Protein AF-A0A429MJJ4-F1 (afdb_monomer_lite)

pLDDT: mean 92.18, std 10.36, range [39.53, 98.12]

Sequence (84 aa):
PPIPVQQLTFEEIQLLMKQSLSQYCGLMAKPLIQKIEQIKNLQELKMCQMQWITSLQESRIPPHELAHTLHSINYSIQLIQQKN

Foldseek 3Di:
DPQDADQDDLVRLLVLLLVLCCVWVNPVCVVLNVQSVPDDDLVSSVVSVVVSLVSNVPTPDDPVVSVRSVRNSVVNSVVVVVVD

Radius of gyration: 12.31 Å; chains: 1; bounding box: 24×31×31 Å

Structure (mmCIF, N/CA/C/O backbone):
data_AF-A0A429MJJ4-F1
#
_entry.id   AF-A0A429MJJ4-F1
#
loop_
_atom_site.group_PDB
_atom_site.id
_atom_site.type_symbol
_atom_site.label_atom_id
_atom_site.label_alt_id
_atom_site.label_comp_id
_atom_site.label_asym_id
_atom_site.label_entity_id
_atom_site.label_seq_id
_atom_site.pdbx_PDB_ins_code
_atom_site.Cartn_x
_atom_site.Cartn_y
_atom_site.Cartn_z
_atom_site.occupancy
_atom_site.B_iso_or_equiv
_atom_site.auth_seq_id
_atom_site.auth_comp_id
_atom_site.auth_asym_id
_atom_site.auth_atom_id
_atom_site.pdbx_PDB_model_num
AT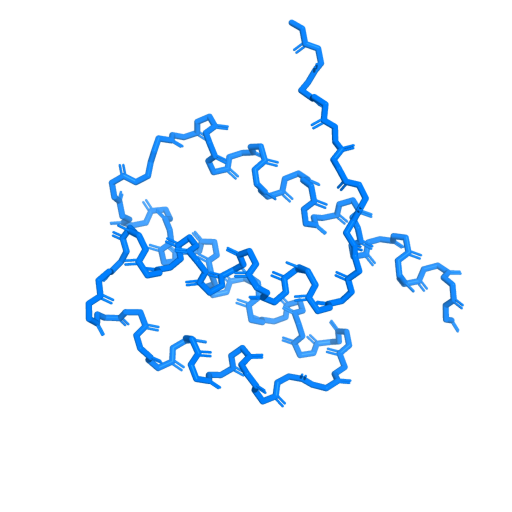OM 1 N N . PRO A 1 1 ? -7.716 21.549 -13.777 1.00 39.53 1 PRO A N 1
ATOM 2 C CA . PRO A 1 1 ? -8.882 21.095 -12.977 1.00 39.53 1 PRO A CA 1
ATOM 3 C C . PRO A 1 1 ? -8.429 20.503 -11.632 1.00 39.53 1 PRO A C 1
ATOM 5 O O . PRO A 1 1 ? -7.423 19.796 -11.623 1.00 39.53 1 PRO A O 1
ATOM 8 N N . PRO A 1 2 ? -9.111 20.795 -10.508 1.00 55.62 2 PRO A N 1
ATOM 9 C CA . PRO A 1 2 ? -8.879 20.059 -9.270 1.00 55.62 2 PRO A CA 1
ATOM 10 C C . PRO A 1 2 ? -9.216 18.586 -9.513 1.00 55.62 2 PRO A C 1
ATOM 12 O O . PRO A 1 2 ? -10.205 18.270 -10.175 1.00 55.62 2 PRO A O 1
ATOM 15 N N . ILE A 1 3 ? -8.351 17.692 -9.049 1.00 58.16 3 ILE A N 1
ATOM 16 C CA . ILE A 1 3 ? -8.536 16.261 -9.253 1.00 58.16 3 ILE A CA 1
ATOM 17 C C . ILE A 1 3 ? -9.626 15.805 -8.269 1.00 58.16 3 ILE A C 1
ATOM 19 O O . ILE A 1 3 ? -9.480 16.076 -7.076 1.00 58.16 3 ILE A O 1
ATOM 23 N N . PRO A 1 4 ? -10.730 15.182 -8.722 1.00 63.41 4 PRO A N 1
ATOM 24 C CA . PRO A 1 4 ? -11.802 14.766 -7.826 1.00 63.41 4 PRO A CA 1
ATOM 25 C C . PRO A 1 4 ? -11.267 13.775 -6.789 1.00 63.41 4 PRO A C 1
ATOM 27 O O . PRO A 1 4 ? -10.680 12.748 -7.134 1.00 63.41 4 PRO A O 1
ATOM 30 N N . VAL A 1 5 ? -11.439 14.124 -5.514 1.00 72.38 5 VAL A N 1
ATOM 31 C CA . VAL A 1 5 ? -10.950 13.349 -4.372 1.00 72.38 5 VAL A CA 1
ATOM 32 C C . VAL A 1 5 ? -12.062 12.414 -3.925 1.00 72.38 5 VAL A C 1
ATOM 34 O O . VAL A 1 5 ? -13.153 12.873 -3.584 1.00 72.38 5 VAL A O 1
ATOM 37 N N . GLN A 1 6 ? -11.804 11.110 -3.941 1.00 83.38 6 GLN A N 1
ATOM 38 C CA . GLN A 1 6 ? -12.768 10.135 -3.449 1.00 83.38 6 GLN A CA 1
ATOM 39 C C . GLN A 1 6 ? -12.537 9.912 -1.954 1.00 83.38 6 GLN A C 1
ATOM 41 O O . GLN A 1 6 ? -11.409 9.665 -1.526 1.00 83.38 6 GLN A O 1
ATOM 46 N N . GLN A 1 7 ? -13.602 10.017 -1.160 1.00 90.81 7 GLN A N 1
ATOM 47 C CA . GLN A 1 7 ? -13.578 9.569 0.228 1.00 90.81 7 GLN A CA 1
ATOM 48 C C . GLN A 1 7 ? -13.676 8.043 0.241 1.00 90.81 7 GLN A C 1
ATOM 50 O O . GLN A 1 7 ? -14.645 7.492 -0.275 1.00 90.81 7 GLN A O 1
ATOM 55 N N . LEU A 1 8 ? -12.686 7.395 0.845 1.00 94.38 8 LEU A 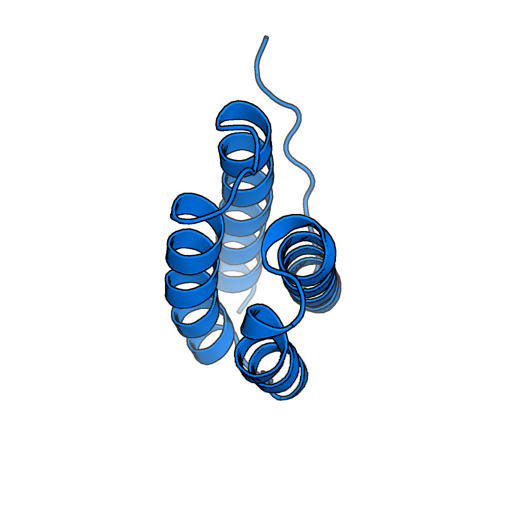N 1
ATOM 56 C CA . LEU A 1 8 ? -12.549 5.947 0.935 1.00 94.38 8 LEU A CA 1
ATOM 57 C C . LEU A 1 8 ? -12.725 5.485 2.388 1.00 94.38 8 LEU A C 1
ATOM 59 O O . LEU A 1 8 ? -12.304 6.172 3.327 1.00 94.38 8 LEU A O 1
ATOM 63 N N . THR A 1 9 ? -13.315 4.310 2.588 1.00 95.75 9 THR A N 1
ATOM 64 C CA . THR A 1 9 ? -13.244 3.586 3.863 1.00 95.75 9 THR A CA 1
ATOM 65 C C . THR A 1 9 ? -11.850 2.997 4.082 1.00 95.75 9 THR A C 1
ATOM 67 O O . THR A 1 9 ? -10.986 3.008 3.202 1.00 95.75 9 THR A O 1
ATOM 70 N N . PHE A 1 10 ? -11.616 2.457 5.277 1.00 95.69 10 PHE A N 1
ATOM 71 C CA . PHE A 1 10 ? -10.368 1.776 5.604 1.00 95.69 10 PHE A CA 1
ATOM 72 C C . PHE A 1 10 ? -10.087 0.599 4.654 1.00 95.69 10 PHE A C 1
ATOM 74 O O . PHE A 1 10 ? -8.986 0.471 4.118 1.00 95.69 10 PHE A O 1
ATOM 81 N N . GLU A 1 11 ? -11.106 -0.215 4.388 1.00 96.31 11 GLU A N 1
ATOM 82 C CA . GLU A 1 11 ? -11.043 -1.380 3.505 1.00 96.31 11 GLU A CA 1
ATOM 83 C C . GLU A 1 11 ? -10.834 -0.967 2.045 1.00 96.31 11 GLU A C 1
ATOM 85 O O . GLU A 1 11 ? -10.079 -1.614 1.319 1.00 96.31 11 GLU A O 1
ATOM 90 N N . GLU A 1 12 ? -11.457 0.133 1.613 1.00 97.12 12 GLU A N 1
ATOM 91 C CA . GLU A 1 12 ? -11.268 0.680 0.269 1.00 97.12 12 GLU A CA 1
ATOM 92 C C . GLU A 1 12 ? -9.841 1.205 0.067 1.00 97.12 12 GLU A C 1
ATOM 94 O O . GLU A 1 12 ? -9.250 0.968 -0.988 1.00 97.12 12 GLU A O 1
ATOM 99 N N . ILE A 1 13 ? -9.238 1.836 1.085 1.00 97.50 13 ILE A N 1
ATOM 100 C CA . ILE A 1 13 ? -7.818 2.219 1.050 1.00 97.50 13 ILE A CA 1
ATOM 101 C C . ILE A 1 13 ? -6.940 0.973 0.894 1.00 97.50 13 ILE A C 1
ATOM 103 O O . ILE A 1 13 ? -6.074 0.938 0.018 1.00 97.50 13 ILE A O 1
ATOM 107 N N . GLN A 1 14 ? -7.163 -0.064 1.710 1.00 98.12 14 GLN A N 1
ATOM 108 C CA . GLN A 1 14 ? -6.406 -1.317 1.616 1.00 98.12 14 GLN A CA 1
ATOM 109 C C . GLN A 1 14 ? -6.551 -1.950 0.229 1.00 98.12 14 GLN A C 1
ATOM 111 O O . GLN A 1 14 ? -5.557 -2.365 -0.368 1.00 98.12 14 GLN A O 1
ATOM 116 N N . LEU A 1 15 ? -7.770 -2.005 -0.313 1.00 97.62 15 LEU A N 1
ATOM 117 C CA . LEU A 1 15 ? -8.032 -2.554 -1.640 1.00 97.62 15 LEU A CA 1
ATOM 118 C C . LEU A 1 15 ? -7.287 -1.775 -2.729 1.00 97.62 15 LEU A C 1
ATOM 120 O O . LEU A 1 15 ? -6.586 -2.387 -3.536 1.00 97.62 15 LEU A O 1
ATOM 124 N N . LEU A 1 16 ? -7.379 -0.445 -2.712 1.00 97.12 16 LEU A N 1
ATOM 125 C CA . LEU A 1 16 ? -6.719 0.427 -3.682 1.00 97.12 16 LEU A CA 1
ATOM 126 C C . LEU A 1 16 ? -5.192 0.289 -3.625 1.00 97.12 16 LEU A C 1
ATOM 128 O O . LEU A 1 16 ? -4.528 0.191 -4.662 1.00 97.12 16 LEU A O 1
ATOM 132 N N . MET A 1 17 ? -4.622 0.201 -2.419 1.00 97.62 17 MET A N 1
ATOM 133 C CA . MET A 1 17 ? -3.191 -0.046 -2.239 1.00 97.62 17 MET A CA 1
ATOM 134 C C . MET A 1 17 ? -2.770 -1.406 -2.816 1.00 97.62 17 MET A C 1
ATOM 136 O O . MET A 1 17 ? -1.758 -1.492 -3.510 1.00 97.62 17 MET A O 1
ATOM 140 N N . LYS A 1 18 ? -3.551 -2.473 -2.591 1.00 97.56 18 LYS A N 1
ATOM 141 C CA . LYS A 1 18 ? -3.257 -3.809 -3.144 1.00 97.56 18 LYS A CA 1
ATOM 142 C C . LYS A 1 18 ? -3.383 -3.858 -4.668 1.00 97.56 18 LYS A C 1
ATOM 144 O O . LYS A 1 18 ? -2.551 -4.489 -5.324 1.00 97.56 18 LYS A O 1
ATOM 149 N N . GLN A 1 19 ? -4.403 -3.212 -5.231 1.00 96.31 19 GLN A N 1
ATOM 150 C CA . GLN A 1 19 ? -4.642 -3.181 -6.677 1.00 96.31 19 GLN A CA 1
ATOM 151 C C . GLN A 1 19 ? -3.525 -2.437 -7.409 1.00 96.31 19 GLN A C 1
ATOM 153 O O . GLN A 1 19 ? -2.941 -2.987 -8.340 1.00 96.31 19 GLN A O 1
ATOM 158 N N . SER A 1 20 ? -3.162 -1.245 -6.934 1.00 96.50 20 SER A N 1
ATOM 159 C CA . SER A 1 20 ? -2.068 -0.458 -7.519 1.00 96.50 20 SER A CA 1
ATOM 160 C C . SER A 1 20 ? -0.724 -1.194 -7.447 1.00 96.50 20 SER A C 1
ATOM 162 O O . SER A 1 20 ? -0.005 -1.262 -8.441 1.00 96.50 20 SER A O 1
ATOM 164 N N . LEU A 1 21 ? -0.408 -1.843 -6.321 1.00 97.31 21 LEU A N 1
ATOM 165 C CA . LEU A 1 21 ? 0.784 -2.693 -6.205 1.00 97.31 21 LEU A CA 1
ATOM 166 C C . LEU A 1 21 ? 0.774 -3.869 -7.187 1.00 97.31 21 LEU A C 1
ATOM 168 O O . LEU A 1 21 ? 1.782 -4.132 -7.842 1.00 97.31 21 LEU A O 1
ATOM 172 N N . SER A 1 22 ? -0.357 -4.566 -7.311 1.00 95.69 22 SER A N 1
ATOM 173 C CA . SER A 1 22 ? -0.490 -5.698 -8.238 1.00 95.69 22 SER A CA 1
ATOM 174 C C . SER A 1 22 ? -0.325 -5.261 -9.693 1.00 95.69 22 SER A C 1
ATOM 176 O O . SER A 1 22 ? 0.309 -5.962 -10.478 1.00 95.69 22 SER A O 1
ATOM 178 N N . GLN A 1 23 ? -0.865 -4.091 -10.037 1.00 95.50 23 GLN A N 1
ATOM 179 C CA . GLN A 1 23 ? -0.823 -3.530 -11.383 1.00 95.50 23 GLN A CA 1
ATOM 180 C C . GLN A 1 23 ? 0.583 -3.074 -11.786 1.00 95.50 23 GLN A C 1
ATOM 182 O O . GLN A 1 23 ? 0.995 -3.315 -12.920 1.00 95.50 23 GLN A O 1
ATOM 187 N N . TYR A 1 24 ? 1.326 -2.438 -10.876 1.00 96.12 24 TYR A N 1
ATOM 188 C CA . TYR A 1 24 ? 2.565 -1.739 -11.232 1.00 96.12 24 TYR A CA 1
ATOM 189 C C . TYR A 1 24 ? 3.856 -2.403 -10.747 1.00 96.12 24 TYR A C 1
ATOM 191 O O . TYR A 1 24 ? 4.893 -2.246 -11.392 1.00 96.12 24 TYR A O 1
ATOM 199 N N . CYS A 1 25 ? 3.819 -3.157 -9.648 1.00 94.38 25 CYS A N 1
ATOM 200 C CA . CYS A 1 25 ? 5.016 -3.730 -9.019 1.00 94.38 25 CYS A CA 1
ATOM 201 C C . CYS A 1 25 ? 5.146 -5.253 -9.228 1.00 94.38 25 CYS A C 1
ATOM 203 O O . CYS A 1 25 ? 6.171 -5.845 -8.877 1.00 94.38 25 CYS A O 1
ATOM 205 N N . GLY A 1 26 ? 4.130 -5.907 -9.805 1.00 89.69 26 GLY A N 1
ATOM 206 C CA . GLY A 1 26 ? 4.157 -7.332 -10.145 1.00 89.69 26 GLY A CA 1
ATOM 207 C C . GLY A 1 26 ? 4.469 -8.240 -8.947 1.00 89.69 26 GLY A C 1
ATOM 208 O O . GLY A 1 26 ? 3.987 -8.029 -7.835 1.00 89.69 26 GLY A O 1
ATOM 209 N N . LEU A 1 27 ? 5.297 -9.270 -9.156 1.00 90.06 27 LEU A N 1
ATOM 210 C CA . LEU A 1 27 ? 5.601 -10.271 -8.121 1.00 90.06 27 LEU A CA 1
ATOM 211 C C . LEU A 1 27 ? 6.320 -9.692 -6.893 1.00 90.06 27 LEU A C 1
ATOM 213 O O . LEU A 1 27 ? 6.137 -10.205 -5.787 1.00 90.06 27 LEU A O 1
ATOM 217 N N . MET A 1 28 ? 7.101 -8.618 -7.061 1.00 89.00 28 MET A N 1
ATOM 218 C CA . MET A 1 28 ? 7.832 -7.985 -5.955 1.00 89.00 28 MET A CA 1
ATOM 219 C C . MET A 1 28 ? 6.899 -7.304 -4.948 1.00 89.00 28 MET A C 1
ATOM 221 O O . MET A 1 28 ? 7.276 -7.109 -3.796 1.00 89.00 28 MET A O 1
ATOM 225 N N . ALA A 1 29 ? 5.657 -7.015 -5.339 1.00 93.75 29 ALA A N 1
ATOM 226 C CA . ALA A 1 29 ? 4.662 -6.414 -4.461 1.00 93.75 29 ALA A CA 1
ATOM 227 C C . ALA A 1 29 ? 4.047 -7.401 -3.453 1.00 93.75 29 ALA A C 1
ATOM 229 O O . ALA A 1 29 ? 3.417 -6.971 -2.486 1.00 93.75 29 ALA A O 1
ATOM 230 N N . LYS A 1 30 ? 4.220 -8.719 -3.644 1.00 95.38 30 LYS A N 1
ATOM 231 C CA . LYS A 1 30 ? 3.545 -9.758 -2.845 1.00 95.38 30 LYS A CA 1
ATOM 232 C C . LYS A 1 30 ? 3.735 -9.607 -1.325 1.00 95.38 30 LYS A C 1
ATOM 234 O O . LYS A 1 30 ? 2.724 -9.672 -0.626 1.00 95.38 30 LYS A O 1
ATOM 239 N N . PRO A 1 31 ? 4.948 -9.367 -0.785 1.00 96.00 31 PRO A N 1
ATOM 240 C CA . PRO A 1 31 ? 5.125 -9.204 0.659 1.00 96.00 31 PRO A CA 1
ATOM 241 C C . PRO A 1 31 ? 4.367 -7.990 1.206 1.00 96.00 31 PRO A C 1
ATOM 243 O O . PRO A 1 31 ? 3.771 -8.052 2.280 1.00 96.00 31 PRO A O 1
ATOM 246 N N . LEU A 1 32 ? 4.351 -6.890 0.447 1.00 96.88 32 LEU A N 1
ATOM 247 C CA . LEU A 1 32 ? 3.666 -5.668 0.849 1.00 96.88 32 LEU A CA 1
ATOM 248 C C . LEU A 1 32 ? 2.142 -5.819 0.767 1.00 96.88 32 LEU A C 1
ATOM 250 O O . LEU A 1 32 ? 1.443 -5.387 1.676 1.00 96.88 32 LEU A O 1
ATOM 254 N N . ILE A 1 33 ? 1.627 -6.505 -0.257 1.00 97.88 33 ILE A N 1
ATOM 255 C CA . ILE A 1 33 ? 0.204 -6.863 -0.372 1.00 97.88 33 ILE A CA 1
ATOM 256 C C . ILE A 1 33 ? -0.241 -7.703 0.829 1.00 97.88 33 ILE A C 1
ATOM 258 O O . ILE A 1 33 ? -1.236 -7.370 1.467 1.00 97.88 33 ILE A O 1
ATOM 262 N N . GLN A 1 34 ? 0.519 -8.744 1.184 1.00 97.25 34 GLN A N 1
ATOM 263 C CA . GLN A 1 34 ? 0.214 -9.581 2.348 1.00 97.25 34 GLN A CA 1
ATOM 264 C C . GLN A 1 34 ? 0.237 -8.779 3.649 1.00 97.25 34 GLN A C 1
ATOM 266 O O . GLN A 1 34 ? -0.616 -8.978 4.510 1.00 97.25 34 GLN A O 1
ATOM 271 N N . LYS A 1 35 ? 1.179 -7.838 3.785 1.00 97.44 35 LYS A N 1
ATOM 272 C CA . LYS A 1 35 ? 1.207 -6.9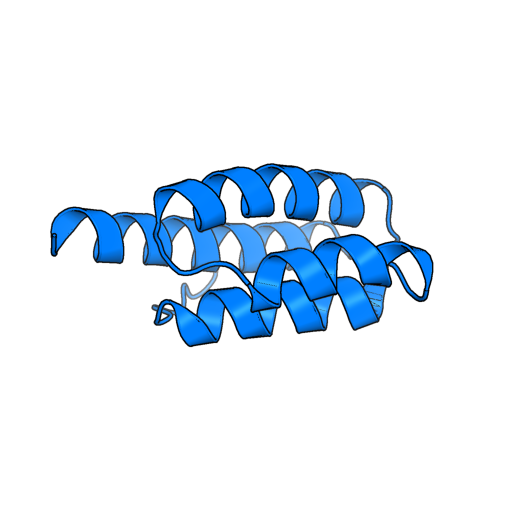21 4.925 1.00 97.44 35 LYS A CA 1
ATOM 273 C C . LYS A 1 35 ? -0.068 -6.082 4.986 1.00 97.44 35 LYS A C 1
ATOM 275 O O . LYS A 1 35 ? -0.662 -6.014 6.054 1.00 97.44 35 LYS A O 1
ATOM 280 N N . ILE A 1 36 ? -0.517 -5.513 3.862 1.00 97.81 36 ILE A N 1
ATOM 281 C CA . ILE A 1 36 ? -1.751 -4.710 3.790 1.00 97.81 36 ILE A CA 1
ATOM 282 C C . ILE A 1 36 ? -2.969 -5.501 4.275 1.00 97.81 36 ILE A C 1
ATOM 284 O O . ILE A 1 36 ? -3.808 -4.945 4.977 1.00 97.81 36 ILE A O 1
ATOM 288 N N . GLU A 1 37 ? -3.055 -6.793 3.957 1.00 96.62 37 GLU A N 1
ATOM 289 C CA . GLU A 1 37 ? -4.169 -7.664 4.366 1.00 96.62 37 GLU A CA 1
ATOM 290 C C . GLU A 1 37 ? -4.240 -7.928 5.871 1.00 96.62 37 GLU A C 1
ATOM 292 O O . GLU A 1 37 ? -5.306 -8.270 6.375 1.00 96.62 37 GLU A O 1
ATOM 297 N N . GLN A 1 38 ? -3.129 -7.768 6.593 1.00 97.38 38 GLN A N 1
ATOM 298 C CA . GLN A 1 38 ? -3.070 -7.991 8.040 1.00 97.38 38 GLN A CA 1
ATOM 299 C C . GLN A 1 38 ? -3.282 -6.716 8.861 1.00 97.38 38 GLN A C 1
ATOM 301 O O . GLN A 1 38 ? -3.369 -6.797 10.085 1.00 97.38 38 GLN A O 1
ATOM 306 N N . ILE A 1 39 ? -3.358 -5.553 8.213 1.00 97.81 39 ILE A N 1
ATOM 307 C CA . ILE A 1 39 ? -3.505 -4.259 8.880 1.00 97.81 39 ILE A CA 1
ATOM 308 C C . ILE A 1 39 ? -4.890 -4.156 9.518 1.00 97.81 39 ILE A C 1
ATOM 310 O O . ILE A 1 39 ? -5.907 -4.342 8.848 1.00 97.81 39 ILE A O 1
ATOM 314 N N . LYS A 1 40 ? -4.922 -3.827 10.812 1.00 95.81 40 LYS A N 1
ATOM 315 C CA . LYS A 1 40 ? -6.171 -3.719 11.594 1.00 95.81 40 LYS A CA 1
ATOM 316 C C . LYS A 1 40 ? -6.404 -2.337 12.181 1.00 95.81 40 LYS A C 1
ATOM 318 O O . LYS A 1 40 ? -7.464 -2.080 12.742 1.00 95.81 40 LYS A O 1
ATOM 323 N N . ASN A 1 41 ? -5.410 -1.459 12.100 1.00 95.62 41 ASN A N 1
ATOM 324 C CA . ASN A 1 41 ? -5.495 -0.124 12.668 1.00 95.62 41 ASN A CA 1
ATOM 325 C C . ASN A 1 41 ? -4.850 0.934 11.768 1.00 95.62 41 ASN A C 1
ATOM 327 O O . ASN A 1 41 ? -4.075 0.653 10.852 1.00 95.62 41 ASN A O 1
ATOM 331 N N . LEU A 1 42 ? -5.188 2.191 12.052 1.00 94.62 42 LEU A N 1
ATOM 332 C CA . LEU A 1 42 ? -4.778 3.333 11.242 1.00 94.62 42 LEU A CA 1
ATOM 333 C C . LEU A 1 42 ? -3.268 3.614 11.301 1.00 94.62 42 LEU A C 1
ATOM 335 O O . LEU A 1 42 ? -2.709 4.141 10.340 1.00 94.62 42 LEU A O 1
ATOM 339 N N . GLN A 1 43 ? -2.598 3.275 12.406 1.00 94.75 43 GLN A N 1
ATOM 340 C CA . GLN A 1 43 ? -1.153 3.480 12.541 1.00 94.75 43 GLN A CA 1
ATOM 341 C C . GLN A 1 43 ? -0.381 2.541 11.608 1.00 94.75 43 GLN A C 1
ATOM 343 O O . GLN A 1 43 ? 0.469 2.992 10.838 1.00 94.75 43 GLN A O 1
ATOM 348 N N . GLU A 1 44 ? -0.737 1.256 11.611 1.00 96.81 44 GLU A N 1
ATOM 349 C CA . GLU A 1 44 ? -0.201 0.259 10.683 1.00 96.81 44 GLU A CA 1
ATOM 350 C C . GLU A 1 44 ? -0.477 0.638 9.225 1.00 96.81 44 GLU A C 1
ATOM 352 O O . GLU A 1 44 ? 0.422 0.532 8.386 1.00 96.81 44 GLU A O 1
ATOM 357 N N . LEU A 1 45 ? -1.683 1.146 8.931 1.00 97.00 45 LEU A N 1
ATOM 358 C CA . LEU A 1 45 ? -2.054 1.603 7.591 1.00 97.00 45 LEU A CA 1
ATOM 359 C C . LEU A 1 45 ? -1.125 2.710 7.090 1.00 97.00 45 LEU A C 1
ATOM 361 O O . LEU A 1 45 ? -0.576 2.592 5.997 1.00 97.00 45 LEU A O 1
ATOM 365 N N . LYS A 1 46 ? -0.881 3.747 7.901 1.00 95.81 46 LYS A N 1
ATOM 366 C CA . LYS A 1 46 ? 0.032 4.851 7.556 1.00 95.81 46 LYS A CA 1
ATOM 367 C C . LYS A 1 46 ? 1.466 4.372 7.337 1.00 95.81 46 LYS A C 1
ATOM 369 O O . LYS A 1 46 ? 2.122 4.779 6.382 1.00 95.81 46 LYS A O 1
ATOM 374 N N . MET A 1 47 ? 1.959 3.474 8.187 1.00 95.88 47 MET A N 1
ATOM 375 C CA . MET A 1 47 ? 3.304 2.919 8.025 1.00 95.88 47 MET A CA 1
ATOM 376 C C . MET A 1 47 ? 3.419 2.084 6.743 1.00 95.88 47 MET A C 1
ATOM 378 O O . MET A 1 47 ? 4.428 2.147 6.041 1.00 95.88 47 MET A O 1
ATOM 382 N N . CYS A 1 48 ? 2.383 1.315 6.408 1.00 96.56 48 CYS A N 1
ATOM 383 C CA . CYS A 1 48 ? 2.344 0.552 5.168 1.00 96.56 48 CYS A CA 1
ATOM 384 C C . CYS A 1 48 ? 2.180 1.450 3.933 1.00 96.56 48 CYS A C 1
ATOM 386 O O . CYS A 1 48 ? 2.761 1.157 2.891 1.00 96.56 48 CYS A O 1
ATOM 388 N N . GLN A 1 49 ? 1.453 2.563 4.053 1.00 97.31 49 GLN A N 1
ATOM 389 C CA . GLN A 1 49 ? 1.301 3.570 3.003 1.00 97.31 49 GLN A CA 1
ATOM 390 C C . GLN A 1 49 ? 2.652 4.183 2.603 1.00 97.31 49 GLN A C 1
ATOM 392 O O . GLN A 1 49 ? 2.913 4.356 1.415 1.00 97.31 49 GLN A O 1
ATOM 397 N N . MET A 1 50 ? 3.541 4.444 3.565 1.00 95.88 50 MET A N 1
ATOM 398 C CA . MET A 1 50 ? 4.897 4.935 3.278 1.00 95.88 50 MET A CA 1
ATOM 399 C C . MET A 1 50 ? 5.724 3.934 2.458 1.00 95.88 50 MET A C 1
ATOM 401 O O . MET A 1 50 ? 6.483 4.329 1.583 1.00 95.88 50 MET A O 1
ATOM 405 N N . GLN A 1 51 ? 5.564 2.632 2.701 1.00 96.56 51 GLN A N 1
ATOM 406 C CA . GLN A 1 51 ? 6.231 1.601 1.893 1.00 96.56 51 GLN A CA 1
ATOM 407 C C . GLN A 1 51 ? 5.596 1.491 0.503 1.00 96.56 51 GLN A C 1
ATOM 409 O O . GLN A 1 51 ? 6.293 1.360 -0.497 1.00 96.56 51 GLN A O 1
ATOM 414 N N . TRP A 1 52 ? 4.269 1.600 0.448 1.00 97.62 52 TRP A N 1
ATOM 415 C CA . TRP A 1 52 ? 3.479 1.577 -0.779 1.00 97.62 52 TRP A CA 1
ATOM 416 C C . TRP A 1 52 ? 3.855 2.699 -1.749 1.00 97.62 52 TRP A C 1
ATOM 418 O O . TRP A 1 52 ? 4.084 2.418 -2.924 1.00 97.62 52 TRP A O 1
ATOM 428 N N . ILE A 1 53 ? 3.984 3.943 -1.272 1.00 97.00 53 ILE A N 1
ATOM 429 C CA . ILE A 1 53 ? 4.372 5.064 -2.136 1.00 97.00 53 ILE A CA 1
ATOM 430 C C . ILE A 1 53 ? 5.783 4.868 -2.700 1.00 97.00 53 ILE A C 1
ATOM 432 O O . ILE A 1 53 ? 5.963 5.052 -3.899 1.00 97.00 53 ILE A O 1
ATOM 436 N N . THR A 1 54 ? 6.751 4.426 -1.889 1.00 95.38 54 THR A N 1
ATOM 437 C CA . THR A 1 54 ? 8.117 4.154 -2.360 1.00 95.38 54 THR A CA 1
ATOM 438 C C . THR A 1 54 ? 8.122 3.073 -3.441 1.00 95.38 54 THR A C 1
ATOM 440 O O . THR A 1 54 ? 8.670 3.294 -4.517 1.00 95.38 54 TH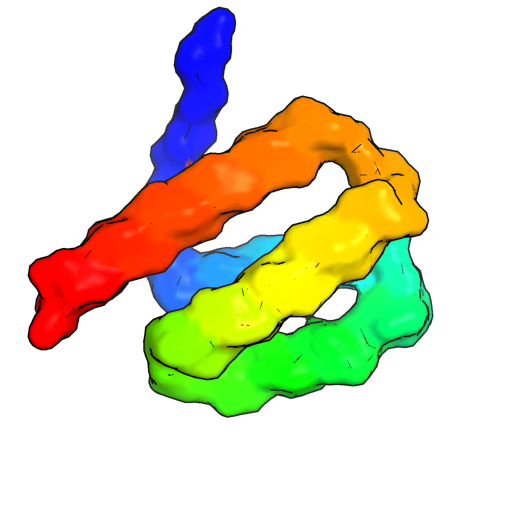R A O 1
ATOM 443 N N . SER A 1 55 ? 7.441 1.942 -3.211 1.00 95.62 55 SER A N 1
ATOM 444 C CA . SER A 1 55 ? 7.361 0.859 -4.203 1.00 95.62 55 SER A CA 1
ATOM 445 C C . SER A 1 55 ? 6.722 1.307 -5.519 1.00 95.62 55 SER A C 1
ATOM 447 O O . SER A 1 55 ? 7.151 0.881 -6.590 1.00 95.62 55 SER A O 1
ATOM 449 N N . LEU A 1 56 ? 5.704 2.171 -5.461 1.00 96.69 56 LEU A N 1
ATOM 450 C CA . LEU A 1 56 ? 5.079 2.714 -6.663 1.00 96.69 56 LEU A CA 1
ATOM 451 C C . LEU A 1 56 ? 5.960 3.750 -7.365 1.00 96.69 56 LEU A C 1
ATOM 453 O O . LEU A 1 56 ? 6.000 3.753 -8.590 1.00 96.69 56 LEU A O 1
ATOM 457 N N . GLN A 1 57 ? 6.701 4.587 -6.640 1.00 95.06 57 GLN A N 1
ATOM 458 C CA . GLN A 1 57 ? 7.639 5.544 -7.242 1.00 95.06 57 GLN A CA 1
ATOM 459 C C . GLN A 1 57 ? 8.776 4.860 -8.011 1.00 95.06 57 GLN A C 1
ATOM 461 O O . GLN A 1 57 ? 9.240 5.396 -9.013 1.00 95.06 57 GLN A O 1
ATOM 466 N N . GLU A 1 58 ? 9.196 3.675 -7.571 1.00 93.75 58 GLU A N 1
ATOM 467 C CA . GLU A 1 58 ? 10.199 2.847 -8.256 1.00 93.75 58 GLU A CA 1
ATOM 468 C C . GLU A 1 58 ? 9.616 2.036 -9.431 1.00 93.75 58 GLU A C 1
ATOM 470 O O . GLU A 1 58 ? 10.349 1.388 -10.181 1.00 93.75 58 GLU A O 1
ATOM 475 N N . SER A 1 59 ? 8.292 2.062 -9.608 1.00 93.50 59 SER A N 1
ATOM 476 C CA . SER A 1 59 ? 7.580 1.354 -10.673 1.00 93.50 59 SER A CA 1
ATOM 477 C C . SER A 1 59 ? 7.392 2.215 -11.933 1.00 93.50 59 SER A C 1
ATOM 479 O O . SER A 1 59 ? 7.903 3.326 -12.050 1.00 93.50 59 SER A O 1
ATOM 481 N N . ARG A 1 60 ? 6.623 1.704 -12.905 1.00 93.31 60 ARG A N 1
ATOM 482 C CA . ARG A 1 60 ? 6.242 2.437 -14.127 1.00 93.31 60 ARG A CA 1
ATOM 483 C C . ARG A 1 60 ? 4.891 3.158 -14.026 1.00 93.31 60 ARG A C 1
ATOM 485 O O . ARG A 1 60 ? 4.333 3.519 -15.061 1.00 93.31 60 ARG A O 1
ATOM 492 N N . ILE A 1 61 ? 4.342 3.336 -12.823 1.00 95.00 61 ILE A N 1
ATOM 493 C CA . ILE A 1 61 ? 3.093 4.085 -12.639 1.00 95.00 61 ILE A CA 1
ATOM 494 C C . ILE A 1 61 ? 3.224 5.514 -13.200 1.00 95.00 61 ILE A C 1
ATOM 496 O O . ILE A 1 61 ? 4.236 6.183 -12.959 1.00 95.00 61 ILE A O 1
ATOM 500 N N . PRO A 1 62 ? 2.221 6.030 -13.931 1.00 95.56 62 PRO A N 1
ATOM 501 C CA . PRO A 1 62 ? 2.222 7.426 -14.341 1.00 95.56 62 PRO A CA 1
ATOM 502 C C . PRO A 1 62 ? 2.215 8.366 -13.117 1.00 95.56 62 PRO A C 1
ATOM 504 O O . PRO A 1 62 ? 1.381 8.197 -12.223 1.00 95.56 62 PRO A O 1
ATOM 507 N N . PRO A 1 63 ? 3.064 9.414 -13.065 1.00 93.44 63 PRO A N 1
ATOM 508 C CA . PRO A 1 63 ? 3.147 10.299 -11.897 1.00 93.44 63 PRO A CA 1
ATOM 509 C C . PRO A 1 63 ? 1.819 10.964 -11.512 1.00 93.44 63 PRO A C 1
ATOM 511 O O . PRO A 1 63 ? 1.537 11.156 -10.332 1.00 93.44 63 PRO A O 1
ATOM 514 N N . HIS A 1 64 ? 0.987 11.298 -12.502 1.00 92.44 64 HIS A N 1
ATOM 515 C CA . HIS A 1 64 ? -0.324 11.905 -12.268 1.00 92.44 64 HIS A CA 1
ATOM 516 C C . HIS A 1 64 ? -1.310 10.929 -11.608 1.00 92.44 64 HIS A C 1
ATOM 518 O O . HIS A 1 64 ? -2.105 11.339 -10.764 1.00 92.44 64 HIS A O 1
ATOM 524 N N . GLU A 1 65 ? -1.232 9.645 -11.954 1.00 92.94 65 GLU A N 1
ATOM 525 C CA . GLU A 1 65 ? -2.073 8.591 -11.387 1.00 92.94 65 GLU A CA 1
ATOM 526 C C . GLU A 1 65 ? -1.655 8.276 -9.949 1.00 92.94 65 GLU A C 1
ATOM 528 O O . GLU A 1 65 ? -2.502 8.204 -9.055 1.00 92.94 65 GLU A O 1
ATOM 533 N N . LEU A 1 66 ? -0.342 8.202 -9.690 1.00 94.50 66 LEU A N 1
ATOM 534 C CA . LEU A 1 66 ? 0.181 8.079 -8.330 1.00 94.50 66 LEU A CA 1
ATOM 535 C C . LEU A 1 66 ? -0.249 9.266 -7.462 1.00 94.50 66 LEU A C 1
ATOM 537 O O . LEU A 1 66 ? -0.736 9.070 -6.350 1.00 94.50 66 LEU A O 1
ATOM 541 N N . ALA A 1 67 ? -0.106 10.494 -7.969 1.00 93.50 67 ALA A N 1
ATOM 542 C CA . ALA A 1 67 ? -0.491 11.699 -7.242 1.00 93.50 67 ALA A CA 1
ATOM 543 C C . ALA A 1 67 ? -1.990 11.719 -6.910 1.00 93.50 67 ALA A C 1
ATOM 545 O O . ALA A 1 67 ? -2.362 12.053 -5.784 1.00 93.50 67 ALA A O 1
ATOM 546 N N . HIS A 1 68 ? -2.851 11.329 -7.855 1.00 91.75 68 HIS A N 1
ATOM 547 C CA . HIS A 1 68 ? -4.294 11.240 -7.624 1.00 91.75 68 HIS A CA 1
ATOM 548 C C . HIS A 1 68 ? -4.652 10.192 -6.565 1.00 91.75 68 HIS A C 1
ATOM 550 O O . HIS A 1 68 ? -5.406 10.479 -5.629 1.00 91.75 68 HIS A O 1
ATOM 556 N N . THR A 1 69 ? -4.058 9.004 -6.677 1.00 93.00 69 THR A N 1
ATOM 557 C CA . THR A 1 69 ? -4.278 7.890 -5.748 1.00 93.00 69 THR A CA 1
ATOM 558 C C . THR A 1 69 ? -3.818 8.265 -4.339 1.00 93.00 69 THR A C 1
ATOM 560 O O . THR A 1 69 ? -4.561 8.108 -3.369 1.00 93.00 69 THR A O 1
ATOM 563 N N . LEU A 1 70 ? -2.621 8.848 -4.222 1.00 94.94 70 LEU A N 1
ATOM 564 C CA . LEU A 1 70 ? -2.058 9.315 -2.959 1.00 94.94 70 LEU A CA 1
ATOM 565 C C . LEU A 1 70 ? -2.926 10.400 -2.313 1.00 94.94 70 LEU A C 1
ATOM 567 O O . LEU A 1 70 ? -3.147 10.357 -1.105 1.00 94.94 70 LEU A O 1
ATOM 571 N N . HIS A 1 71 ? -3.434 11.353 -3.099 1.00 94.25 71 HIS A N 1
ATOM 572 C CA . HIS A 1 71 ? -4.307 12.405 -2.583 1.00 94.25 71 HIS A CA 1
ATOM 573 C C . HIS A 1 71 ? -5.589 11.810 -1.985 1.00 94.25 71 HIS A C 1
ATOM 575 O O . HIS A 1 71 ? -5.949 12.151 -0.858 1.00 94.25 71 HIS A O 1
ATOM 581 N N . SER A 1 72 ? -6.236 10.880 -2.695 1.00 93.56 72 SER A N 1
ATOM 582 C CA . SER A 1 72 ? -7.469 10.227 -2.228 1.00 93.56 72 SER A CA 1
ATOM 583 C C . SER A 1 72 ? -7.243 9.420 -0.946 1.00 93.56 72 SER A C 1
ATOM 585 O O . SER A 1 72 ? -8.027 9.522 0.001 1.00 93.56 72 SER A O 1
ATOM 587 N N . ILE A 1 73 ? -6.128 8.687 -0.860 1.00 95.69 73 ILE A N 1
ATOM 588 C CA . ILE A 1 73 ? -5.757 7.940 0.350 1.00 95.69 73 ILE A CA 1
ATOM 589 C C . ILE A 1 73 ? -5.463 8.892 1.519 1.00 95.69 73 ILE A C 1
ATOM 591 O O . ILE A 1 73 ? -6.006 8.699 2.604 1.00 95.69 73 ILE A O 1
ATOM 595 N N . ASN A 1 74 ? -4.645 9.931 1.318 1.00 95.50 74 ASN A N 1
ATOM 596 C CA . ASN A 1 74 ? -4.287 10.890 2.372 1.00 95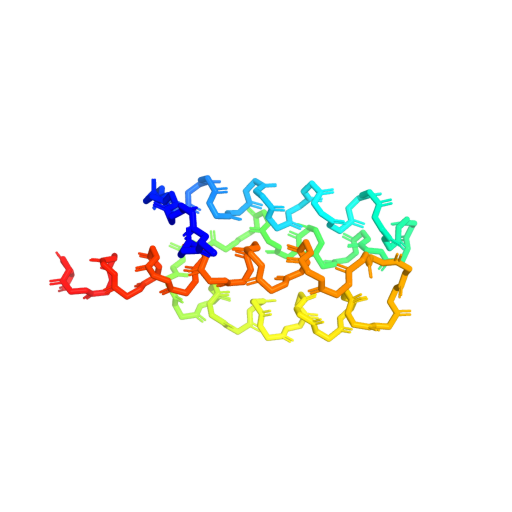.50 74 ASN A CA 1
ATOM 597 C C . ASN A 1 74 ? -5.516 11.596 2.947 1.00 95.50 74 ASN A C 1
ATOM 599 O O . ASN A 1 74 ? -5.673 11.672 4.166 1.00 95.50 74 ASN A O 1
ATOM 603 N N . TYR A 1 75 ? -6.395 12.074 2.066 1.00 95.00 75 TYR A N 1
ATOM 604 C CA . TYR A 1 75 ? -7.642 12.720 2.455 1.00 95.00 75 TYR A CA 1
ATOM 605 C C . TYR A 1 75 ? -8.519 11.781 3.293 1.00 95.00 75 TYR A C 1
ATOM 607 O O . TYR A 1 75 ? -8.991 12.144 4.370 1.00 95.00 75 TYR A O 1
ATOM 615 N N . SER A 1 76 ? -8.666 10.534 2.847 1.00 95.31 76 SER A N 1
ATOM 616 C CA . SER A 1 76 ? -9.478 9.530 3.536 1.00 95.31 76 SER A CA 1
ATOM 617 C C . SER A 1 76 ? -8.900 9.146 4.902 1.00 95.31 76 SER A C 1
ATOM 619 O O . SER A 1 76 ? -9.629 9.109 5.892 1.00 95.31 76 SER A O 1
ATOM 621 N N . ILE A 1 77 ? -7.580 8.950 4.998 1.00 95.31 77 ILE A N 1
ATOM 622 C CA . ILE A 1 77 ? -6.879 8.695 6.266 1.00 95.31 77 ILE A CA 1
ATOM 623 C C . ILE A 1 77 ? -7.105 9.840 7.259 1.00 95.31 77 ILE A C 1
ATOM 625 O O . ILE A 1 77 ? -7.343 9.583 8.441 1.00 95.31 77 ILE A O 1
ATOM 629 N N . GLN A 1 78 ? -7.043 11.093 6.798 1.00 94.38 78 GLN A N 1
ATOM 630 C CA . GLN A 1 78 ? -7.286 12.260 7.646 1.00 94.38 78 GLN A CA 1
ATOM 631 C C . GLN A 1 78 ? -8.716 12.261 8.202 1.00 94.38 78 GLN A C 1
ATOM 633 O O . GLN A 1 78 ? -8.904 12.477 9.399 1.00 94.38 78 GLN A O 1
ATOM 638 N N . LEU A 1 79 ? -9.716 11.973 7.365 1.00 93.56 79 LEU A N 1
ATOM 639 C CA . LEU A 1 79 ? -11.112 11.894 7.798 1.00 93.56 79 LEU A CA 1
ATOM 640 C C . LEU A 1 79 ? -11.361 10.749 8.787 1.00 93.56 79 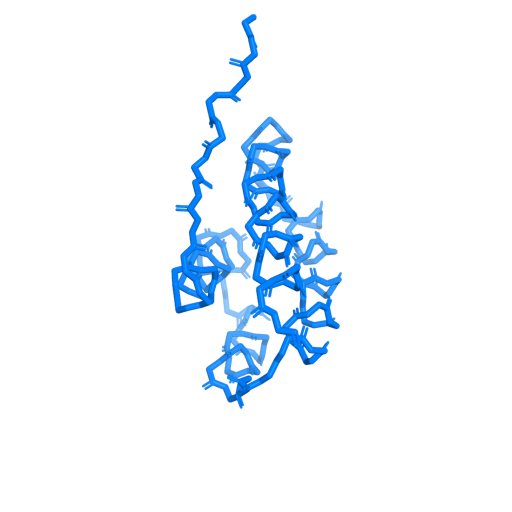LEU A C 1
ATOM 642 O O . LEU A 1 79 ? -12.082 10.935 9.765 1.00 93.56 79 LEU A O 1
ATOM 646 N N . ILE A 1 80 ? -10.764 9.575 8.558 1.00 93.56 80 ILE A N 1
ATOM 647 C CA . ILE A 1 80 ? -10.864 8.435 9.483 1.00 93.56 80 ILE A CA 1
ATOM 648 C C . ILE A 1 80 ? -10.222 8.792 10.828 1.00 93.56 80 ILE A C 1
ATOM 650 O O . ILE A 1 80 ? -10.774 8.464 11.876 1.00 93.56 80 ILE A O 1
ATOM 654 N N . GLN A 1 81 ? -9.087 9.495 10.820 1.00 92.00 81 GLN A N 1
ATOM 655 C CA . GLN A 1 81 ? -8.418 9.917 12.049 1.00 92.00 81 GLN A CA 1
ATOM 656 C C . GLN A 1 81 ? -9.251 10.905 12.868 1.00 92.00 81 GLN A C 1
ATOM 658 O O . GLN A 1 81 ? -9.224 10.830 14.084 1.00 92.00 81 GLN A O 1
ATOM 663 N N . GLN A 1 82 ? -9.972 11.826 12.225 1.00 89.75 82 GLN A N 1
ATOM 664 C CA . GLN A 1 82 ? -10.801 12.820 12.921 1.00 89.75 82 GLN A CA 1
ATOM 665 C C . GLN A 1 82 ? -12.077 12.234 13.541 1.00 89.75 82 GLN A C 1
ATOM 667 O O . GLN A 1 82 ? -12.688 12.870 14.395 1.00 89.75 82 GLN A O 1
ATOM 672 N N . LYS A 1 83 ? -12.510 11.057 13.077 1.00 77.19 83 LYS A N 1
ATOM 673 C CA . LYS A 1 83 ? -13.709 10.364 13.570 1.00 77.19 83 LYS A CA 1
ATOM 674 C C . LYS A 1 83 ? -13.442 9.442 14.766 1.00 77.19 83 LYS A C 1
ATOM 676 O O . LYS A 1 83 ? -14.410 8.938 15.329 1.00 77.19 83 LYS A O 1
ATOM 681 N N . ASN A 1 84 ? -12.176 9.206 15.115 1.00 57.53 84 ASN A N 1
ATOM 682 C CA . ASN A 1 84 ? -11.742 8.395 16.258 1.00 57.53 84 ASN A CA 1
ATOM 683 C C . ASN A 1 84 ? -11.124 9.284 17.338 1.00 57.53 84 ASN A C 1
ATOM 685 O O . ASN A 1 84 ? -11.258 8.919 18.524 1.00 57.53 84 ASN A O 1
#

Secondary structure (DSSP, 8-state):
-PPPPPP--HHHHHHHHHHHHHHHTGGGGHHHHHHHHH--SHHHHHHHHHHHHHHHHTTT--HHHHHHHHHHHHHHHHHHHHT-

Organism: Acinetobacter baumannii (NCBI:txid470)